Protein AF-A0A2M7CMQ2-F1 (afdb_monomer_lite)

Foldseek 3Di:
DDVVVVDDPDAAAAEPPDDPVVVVVCCVVVVDPDHHYAYPVRHD

Secondary st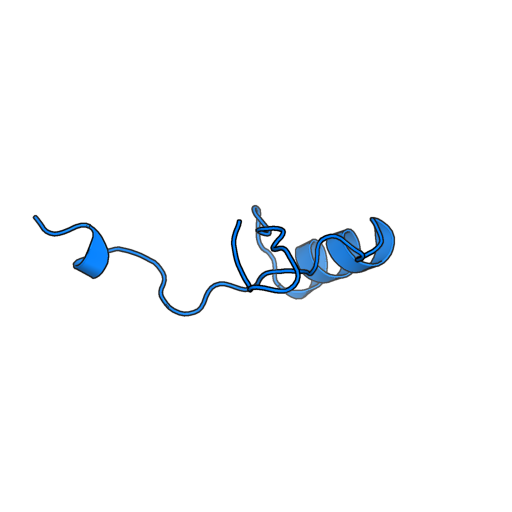ructure (DSSP, 8-state):
--GGGTS-SS---EETT--HHHHHHHHHHHT-S---EE-TTS--

Sequence (44 aa):
MNISSCMKHNVISIPATASIREAAAIFVKKHIGLLPVVDDDEKL

Radius of gyration: 12.27 Å; chains: 1; bounding box: 17×23×37 Å

pLDDT: mean 95.88, std 3.14, range [80.69, 98.44]

Structure (mmCIF, N/CA/C/O backbone):
data_AF-A0A2M7CMQ2-F1
#
_entry.id   AF-A0A2M7CMQ2-F1
#
loop_
_atom_site.group_PDB
_atom_site.id
_atom_site.type_symbol
_atom_site.label_atom_id
_atom_site.label_alt_id
_atom_site.label_comp_id
_atom_site.label_asym_id
_atom_site.label_entity_id
_atom_site.label_seq_id
_atom_site.pdbx_PDB_ins_code
_atom_site.Cartn_x
_atom_site.Cartn_y
_atom_site.Cartn_z
_atom_site.occupancy
_atom_site.B_iso_or_equiv
_atom_site.auth_seq_id
_atom_site.auth_comp_id
_atom_site.auth_asym_id
_atom_site.auth_atom_id
_atom_site.pdbx_PDB_model_num
ATOM 1 N N . MET A 1 1 ? -0.425 -5.399 28.101 1.00 80.69 1 MET A N 1
ATOM 2 C CA . MET A 1 1 ? -1.215 -4.796 27.005 1.00 80.69 1 MET A CA 1
ATOM 3 C C . MET A 1 1 ? -0.720 -5.400 25.701 1.00 80.69 1 MET A C 1
ATOM 5 O O . MET A 1 1 ? 0.486 -5.394 25.499 1.00 80.69 1 MET A O 1
ATOM 9 N N . ASN A 1 2 ? -1.591 -5.998 24.882 1.00 95.38 2 ASN A N 1
ATOM 10 C CA . ASN A 1 2 ? -1.192 -6.585 23.597 1.00 95.38 2 ASN A CA 1
ATOM 11 C C . ASN A 1 2 ? -1.472 -5.576 22.472 1.00 95.38 2 ASN A C 1
ATOM 13 O O . ASN A 1 2 ? -2.598 -5.095 22.372 1.00 95.38 2 ASN A O 1
ATOM 17 N N . ILE A 1 3 ? -0.482 -5.261 21.634 1.00 96.12 3 ILE A N 1
ATOM 18 C CA . ILE A 1 3 ? -0.639 -4.322 20.508 1.00 96.12 3 ILE A CA 1
ATOM 19 C C . ILE A 1 3 ? -1.732 -4.784 19.537 1.00 96.12 3 ILE A C 1
ATOM 21 O O . ILE A 1 3 ? -2.490 -3.964 19.023 1.00 96.12 3 ILE A O 1
ATOM 25 N N . SER A 1 4 ? -1.897 -6.098 19.358 1.00 95.50 4 SER A N 1
ATOM 26 C CA . SER A 1 4 ? -2.944 -6.641 18.490 1.00 95.50 4 SER A CA 1
ATOM 27 C C . SER A 1 4 ? -4.358 -6.265 18.938 1.00 95.50 4 SER A C 1
ATOM 29 O O . SER A 1 4 ? -5.263 -6.257 18.114 1.00 95.50 4 SER A O 1
ATOM 31 N N . SER A 1 5 ? -4.554 -5.918 20.217 1.00 96.19 5 SER A N 1
ATOM 32 C CA . SER A 1 5 ? -5.862 -5.515 20.750 1.00 96.19 5 SER A CA 1
ATOM 33 C C . SER A 1 5 ? -6.248 -4.067 20.435 1.00 96.19 5 SER A C 1
ATOM 35 O O . SER A 1 5 ? -7.418 -3.715 20.564 1.00 96.19 5 SER A O 1
ATOM 37 N N . CYS A 1 6 ? -5.293 -3.222 20.032 1.00 94.69 6 CYS A N 1
ATOM 38 C CA . CYS A 1 6 ? -5.531 -1.807 19.733 1.00 94.69 6 CYS A CA 1
ATOM 39 C C . CYS A 1 6 ? -5.181 -1.407 18.290 1.00 94.69 6 CYS A C 1
ATOM 41 O O . CYS A 1 6 ? -5.389 -0.252 17.915 1.00 94.69 6 CYS A O 1
ATOM 43 N N . MET A 1 7 ? -4.676 -2.334 17.470 1.00 95.31 7 MET A N 1
ATOM 44 C CA . MET A 1 7 ? -4.359 -2.071 16.066 1.00 95.31 7 MET A CA 1
ATOM 45 C C . MET A 1 7 ? -5.608 -2.026 15.178 1.00 95.31 7 MET A C 1
ATOM 47 O O . MET A 1 7 ? -6.637 -2.645 15.454 1.00 95.31 7 MET A O 1
ATOM 51 N N . LYS A 1 8 ? -5.512 -1.313 14.053 1.00 92.81 8 LYS A N 1
ATOM 52 C CA . LYS A 1 8 ? -6.543 -1.358 13.015 1.00 92.81 8 LYS A CA 1
ATOM 53 C C . LYS A 1 8 ? -6.343 -2.618 12.171 1.00 92.81 8 LYS A C 1
ATOM 55 O O . LYS A 1 8 ? -5.298 -2.770 11.559 1.00 92.81 8 LYS A O 1
ATOM 60 N N . HIS A 1 9 ? -7.345 -3.495 12.119 1.00 93.69 9 HIS A N 1
ATOM 61 C CA . HIS A 1 9 ? -7.260 -4.748 11.352 1.00 93.69 9 HIS A CA 1
ATOM 62 C C . HIS A 1 9 ? -7.575 -4.577 9.860 1.00 93.69 9 HIS A C 1
ATOM 64 O O . HIS A 1 9 ? -6.954 -5.212 9.019 1.00 93.69 9 HIS A O 1
ATOM 70 N N . ASN A 1 10 ? -8.513 -3.690 9.523 1.00 92.12 10 ASN A N 1
ATOM 71 C CA . ASN A 1 10 ? -8.923 -3.446 8.139 1.00 92.12 10 ASN A CA 1
ATOM 72 C C . ASN A 1 10 ? -8.163 -2.236 7.589 1.00 92.12 10 ASN A C 1
ATOM 74 O O . ASN A 1 10 ? -8.696 -1.122 7.563 1.00 92.12 10 ASN A O 1
ATOM 78 N N . VAL A 1 11 ? -6.897 -2.451 7.234 1.00 93.94 11 VAL A N 1
ATOM 79 C CA . VAL A 1 11 ? -6.019 -1.429 6.651 1.00 93.94 11 VAL A CA 1
ATOM 80 C C . VAL A 1 11 ? -6.15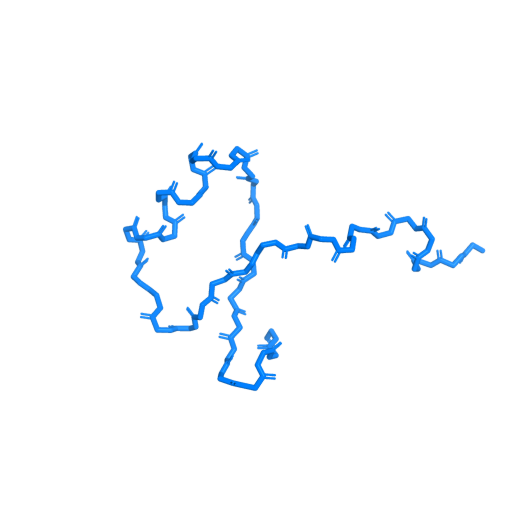7 -1.454 5.131 1.00 93.94 11 VAL A C 1
ATOM 82 O O . VAL A 1 11 ? -6.254 -2.516 4.528 1.00 93.94 11 VAL A O 1
ATOM 85 N N . ILE A 1 12 ? -6.197 -0.277 4.511 1.00 95.44 12 ILE A N 1
ATOM 86 C CA . ILE A 1 12 ? -6.206 -0.129 3.052 1.00 95.44 12 ILE A CA 1
ATOM 87 C C . ILE A 1 12 ? -4.759 0.092 2.619 1.00 95.44 12 ILE A C 1
ATOM 89 O O . ILE A 1 12 ? -4.131 1.004 3.149 1.00 95.44 12 ILE A O 1
ATOM 93 N N . SER A 1 13 ? -4.257 -0.702 1.675 1.00 97.12 13 SER A N 1
ATOM 94 C CA . SER A 1 13 ? -2.931 -0.567 1.055 1.00 97.12 13 SER A CA 1
ATOM 95 C C . SER A 1 13 ? -3.041 -0.387 -0.464 1.00 97.12 13 SER A C 1
ATOM 97 O O . SER A 1 13 ? -4.126 -0.511 -1.041 1.00 97.12 13 SER A O 1
ATOM 99 N N . ILE A 1 14 ? -1.920 -0.059 -1.109 1.00 97.94 14 ILE A N 1
ATOM 100 C CA . ILE A 1 14 ? -1.763 -0.037 -2.572 1.00 97.94 14 ILE A CA 1
ATOM 101 C C . ILE A 1 14 ? -0.550 -0.872 -2.996 1.00 97.94 14 ILE A C 1
ATOM 103 O O . ILE A 1 14 ? 0.397 -0.978 -2.218 1.00 97.94 14 ILE A O 1
ATOM 107 N N . PRO A 1 15 ? -0.535 -1.430 -4.218 1.00 97.88 15 PRO A N 1
ATOM 108 C CA . PRO A 1 15 ? 0.651 -2.105 -4.733 1.00 97.88 15 PRO A CA 1
ATOM 109 C C . PRO A 1 15 ? 1.780 -1.104 -5.019 1.00 97.88 15 PRO A C 1
ATOM 111 O O . PRO A 1 15 ? 1.522 0.055 -5.355 1.00 97.88 15 PRO A O 1
ATOM 114 N N . ALA A 1 16 ? 3.031 -1.566 -4.975 1.00 97.31 16 ALA A N 1
ATOM 115 C CA . ALA A 1 16 ? 4.225 -0.779 -5.313 1.00 97.31 16 ALA A CA 1
ATOM 116 C C . ALA A 1 16 ? 4.228 -0.219 -6.747 1.00 97.31 16 ALA A C 1
ATOM 118 O O . ALA A 1 16 ? 4.946 0.732 -7.052 1.00 97.31 16 ALA A O 1
ATOM 119 N N . THR A 1 17 ? 3.401 -0.784 -7.623 1.00 97.69 17 THR A N 1
ATOM 120 C CA . THR A 1 17 ? 3.211 -0.353 -9.012 1.00 97.69 17 THR A CA 1
ATOM 121 C C . THR A 1 17 ? 2.171 0.759 -9.176 1.00 97.69 17 THR A C 1
ATOM 123 O O . THR A 1 17 ? 2.053 1.316 -10.269 1.00 97.69 17 THR A O 1
ATOM 126 N N . ALA A 1 18 ? 1.418 1.105 -8.124 1.00 97.88 18 ALA A N 1
ATOM 127 C CA . ALA A 1 18 ? 0.395 2.143 -8.186 1.00 97.88 18 ALA A CA 1
ATOM 128 C C . ALA A 1 18 ? 1.004 3.524 -8.462 1.00 97.88 18 ALA A C 1
ATOM 130 O O . ALA A 1 18 ? 2.025 3.924 -7.900 1.00 97.88 18 ALA A O 1
ATOM 131 N N . SER A 1 19 ? 0.331 4.303 -9.304 1.00 98.44 19 SER A N 1
ATOM 132 C CA . SER A 1 19 ? 0.743 5.669 -9.594 1.00 98.44 19 SER A CA 1
ATOM 133 C C . SER A 1 19 ? 0.431 6.615 -8.430 1.00 98.44 19 SER A C 1
ATOM 135 O O . SER A 1 19 ? -0.522 6.441 -7.666 1.00 98.44 19 SER A O 1
ATOM 137 N N . ILE A 1 20 ? 1.174 7.722 -8.364 1.00 97.69 20 ILE A N 1
ATOM 138 C CA . ILE A 1 20 ? 0.929 8.800 -7.393 1.00 97.69 20 ILE A CA 1
ATOM 139 C C . ILE A 1 20 ? -0.509 9.338 -7.504 1.00 97.69 20 ILE A C 1
ATOM 141 O O . ILE A 1 20 ? -1.126 9.685 -6.498 1.00 97.69 20 ILE A O 1
ATOM 145 N N . ARG A 1 21 ? -1.071 9.388 -8.720 1.00 98.38 21 ARG A N 1
ATOM 146 C CA . ARG A 1 21 ? -2.446 9.853 -8.954 1.00 98.38 21 ARG A CA 1
ATOM 147 C C . ARG A 1 21 ? -3.473 8.938 -8.286 1.00 98.38 21 ARG A C 1
ATOM 149 O O . ARG A 1 21 ? -4.419 9.439 -7.681 1.00 98.38 21 ARG A O 1
ATOM 156 N N . GLU A 1 22 ? -3.297 7.625 -8.398 1.00 98.12 22 GLU A N 1
ATOM 157 C CA . GLU A 1 22 ? -4.184 6.641 -7.770 1.00 98.12 22 GLU A CA 1
ATOM 158 C C . GLU A 1 22 ? -4.075 6.706 -6.246 1.00 98.12 22 GLU A C 1
ATOM 160 O O . GLU A 1 22 ? -5.099 6.783 -5.565 1.00 98.12 22 GLU A O 1
ATOM 165 N N . ALA A 1 23 ? -2.850 6.792 -5.716 1.00 98.06 23 ALA A N 1
ATOM 166 C CA . ALA A 1 23 ? -2.612 6.973 -4.286 1.00 98.06 23 ALA A CA 1
ATOM 167 C C . ALA A 1 23 ? -3.310 8.239 -3.749 1.00 98.06 23 ALA A C 1
ATOM 169 O O . ALA A 1 23 ? -4.063 8.176 -2.775 1.00 98.06 23 ALA A O 1
ATOM 170 N N . ALA A 1 24 ? -3.140 9.381 -4.425 1.00 98.06 24 ALA A N 1
ATOM 171 C CA . ALA A 1 24 ? -3.782 10.647 -4.064 1.00 98.06 24 ALA A CA 1
ATOM 172 C C . ALA A 1 24 ? -5.317 10.554 -4.074 1.00 98.06 24 ALA A C 1
ATOM 174 O O . ALA A 1 24 ? -5.979 11.044 -3.156 1.00 98.06 24 ALA A O 1
ATOM 175 N N . ALA A 1 25 ? -5.894 9.886 -5.077 1.00 98.25 25 ALA A N 1
ATOM 176 C CA . ALA A 1 25 ? -7.335 9.667 -5.141 1.00 98.25 25 ALA A CA 1
ATOM 177 C C . ALA A 1 25 ? -7.844 8.844 -3.942 1.00 98.25 25 ALA A C 1
ATOM 179 O O . ALA A 1 25 ? -8.918 9.136 -3.409 1.00 98.25 25 ALA A O 1
ATOM 180 N N . ILE A 1 26 ? -7.071 7.853 -3.483 1.00 97.88 26 ILE A N 1
ATOM 181 C CA . ILE A 1 26 ? -7.409 7.039 -2.308 1.00 97.88 26 ILE A CA 1
ATOM 182 C C . ILE A 1 26 ? -7.334 7.867 -1.023 1.00 97.88 26 ILE A C 1
ATOM 184 O O . ILE A 1 26 ? -8.284 7.810 -0.238 1.00 97.88 26 ILE A O 1
ATOM 188 N N . PHE A 1 27 ? -6.280 8.670 -0.830 1.00 97.69 27 PHE A N 1
ATOM 189 C CA . PHE A 1 27 ? -6.151 9.564 0.328 1.00 97.69 27 PHE A CA 1
ATOM 190 C C . PHE A 1 27 ? -7.391 10.450 0.503 1.00 97.69 27 PHE A C 1
ATOM 192 O O . PHE A 1 27 ? -7.990 10.470 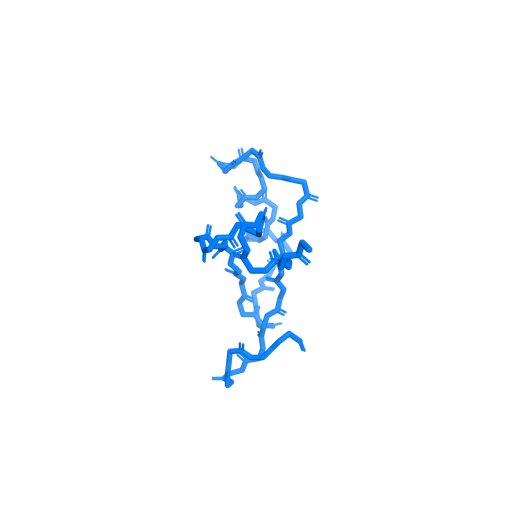1.580 1.00 97.69 27 PHE A O 1
ATOM 199 N N . VAL A 1 28 ? -7.835 11.110 -0.574 1.00 97.56 28 VAL A N 1
ATOM 200 C CA . VAL A 1 28 ? -9.018 11.987 -0.545 1.00 97.56 28 VAL A CA 1
ATOM 201 C C . VAL A 1 28 ? -10.305 11.187 -0.343 1.00 97.56 28 VAL A C 1
ATOM 203 O O . VAL A 1 28 ? -11.112 11.528 0.520 1.00 97.56 28 VAL A O 1
ATOM 206 N N . LYS A 1 29 ? -10.500 10.097 -1.099 1.00 97.88 29 LYS A N 1
ATOM 207 C CA . LYS A 1 29 ? -11.730 9.287 -1.054 1.00 97.88 29 LYS A CA 1
ATOM 208 C C . LYS A 1 29 ? -11.951 8.620 0.302 1.00 97.88 29 LYS A C 1
ATOM 210 O O . LYS A 1 29 ? -13.094 8.449 0.719 1.00 97.88 29 LYS A O 1
ATOM 215 N N . LYS A 1 30 ? -10.878 8.165 0.949 1.00 96.38 30 LYS A N 1
ATOM 216 C CA . LYS A 1 30 ? -10.936 7.429 2.219 1.00 96.38 30 LYS A CA 1
ATOM 217 C C . LYS A 1 30 ? -10.685 8.312 3.437 1.00 96.38 30 LYS A C 1
ATOM 219 O O . LYS A 1 30 ? -10.914 7.843 4.546 1.00 96.38 30 LYS A O 1
ATOM 224 N N . HIS A 1 31 ? -10.270 9.563 3.228 1.00 96.75 31 HIS A N 1
ATOM 225 C CA . HIS A 1 31 ? -9.964 10.529 4.280 1.00 96.75 31 HIS A CA 1
ATOM 226 C C . HIS A 1 31 ? -8.939 9.986 5.291 1.00 96.75 31 HIS A C 1
ATOM 228 O O . HIS A 1 31 ? -9.129 10.039 6.505 1.00 96.75 31 HIS A O 1
ATOM 234 N N . ILE A 1 32 ? -7.864 9.401 4.761 1.00 95.81 32 ILE A N 1
ATOM 235 C CA . ILE A 1 32 ? -6.778 8.791 5.537 1.00 95.81 32 ILE A CA 1
ATOM 236 C C . ILE A 1 32 ? -5.513 9.642 5.431 1.00 95.81 32 ILE A C 1
ATOM 238 O O . ILE A 1 32 ? -5.315 10.333 4.439 1.00 95.81 32 ILE A O 1
ATOM 242 N N . GLY A 1 33 ? -4.662 9.597 6.458 1.00 95.00 33 GLY A N 1
ATOM 243 C CA . GLY A 1 33 ? -3.369 10.299 6.474 1.00 95.00 33 GLY A CA 1
ATOM 244 C C . GLY A 1 33 ? -2.171 9.415 6.120 1.00 95.00 33 GLY A C 1
ATOM 245 O O . GLY A 1 33 ? -1.067 9.919 5.951 1.00 95.00 33 GLY A O 1
ATOM 246 N N . LEU A 1 34 ? -2.378 8.101 6.020 1.00 95.56 34 LEU A N 1
ATOM 247 C CA . LEU A 1 34 ? -1.348 7.108 5.724 1.00 95.56 34 LEU A CA 1
ATOM 248 C C . LEU A 1 34 ? -1.923 6.016 4.824 1.00 95.56 34 LEU A C 1
ATOM 250 O O . LEU A 1 34 ? -3.072 5.610 5.002 1.00 95.56 34 LEU A O 1
ATOM 254 N N .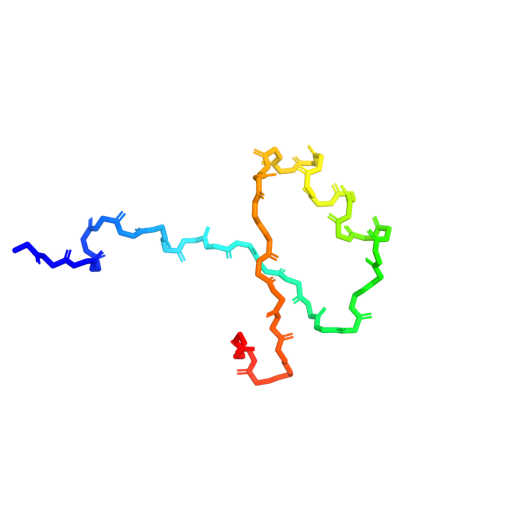 LEU A 1 35 ? -1.122 5.569 3.863 1.00 97.44 35 LEU A N 1
ATOM 255 C CA . LEU A 1 35 ? -1.481 4.544 2.891 1.00 97.44 35 LEU A CA 1
ATOM 256 C C . LEU A 1 35 ? -0.258 3.639 2.683 1.00 97.44 35 LEU A C 1
ATOM 258 O O . LEU A 1 35 ?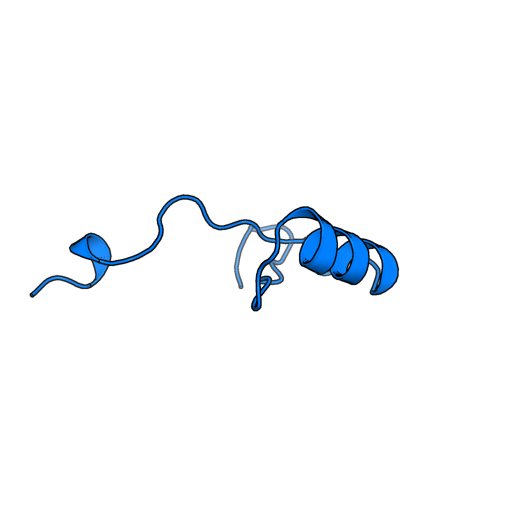 0.678 4.057 2.002 1.00 97.44 35 LEU A O 1
ATOM 262 N N . PRO A 1 36 ? -0.218 2.452 3.316 1.00 97.25 36 PRO A N 1
ATOM 263 C CA . PRO A 1 36 ? 0.848 1.482 3.114 1.00 97.25 36 PRO A CA 1
ATOM 264 C C . PRO A 1 36 ? 0.976 1.075 1.650 1.00 97.25 36 PRO A C 1
ATOM 266 O O . PRO A 1 36 ? -0.029 0.839 0.974 1.00 97.25 36 PRO A O 1
ATOM 269 N N . VAL A 1 37 ? 2.217 0.967 1.194 1.00 97.50 37 VAL A N 1
ATOM 270 C CA . VAL A 1 37 ? 2.567 0.402 -0.107 1.00 97.50 37 VAL A CA 1
ATOM 271 C C . VAL A 1 37 ? 3.071 -1.009 0.147 1.00 97.50 37 VAL A C 1
ATOM 273 O O . VAL A 1 37 ? 3.863 -1.187 1.066 1.00 97.50 37 VAL A O 1
ATOM 276 N N . VAL A 1 38 ? 2.586 -1.987 -0.613 1.00 97.94 38 VAL A N 1
ATOM 277 C CA . VAL A 1 38 ? 2.999 -3.389 -0.482 1.00 97.94 38 VAL A CA 1
ATOM 278 C C . VAL A 1 38 ? 3.532 -3.946 -1.801 1.00 97.94 38 VAL A C 1
ATOM 280 O O . VAL A 1 38 ? 3.153 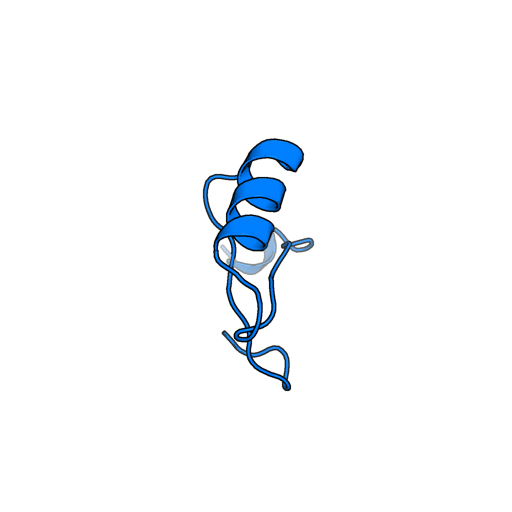-3.470 -2.876 1.00 97.94 38 VAL A O 1
ATOM 283 N N . ASP A 1 39 ? 4.421 -4.931 -1.718 1.00 97.44 39 ASP A N 1
ATOM 284 C CA . ASP A 1 39 ? 4.895 -5.716 -2.858 1.00 97.44 39 ASP A CA 1
ATOM 285 C C . ASP A 1 39 ? 3.860 -6.765 -3.317 1.00 97.44 39 ASP A C 1
ATOM 287 O O . ASP A 1 39 ? 2.740 -6.842 -2.802 1.00 97.44 39 ASP A O 1
ATOM 291 N N . ASP A 1 40 ? 4.235 -7.567 -4.316 1.00 96.06 40 ASP A N 1
ATOM 292 C CA . ASP A 1 40 ? 3.372 -8.607 -4.889 1.00 96.06 40 ASP A CA 1
ATOM 293 C C . ASP A 1 40 ? 3.085 -9.768 -3.910 1.00 96.06 40 ASP A C 1
ATOM 295 O O . ASP A 1 40 ? 2.118 -10.502 -4.106 1.00 96.06 40 ASP A O 1
ATOM 299 N N . ASP A 1 41 ? 3.884 -9.913 -2.843 1.00 96.69 41 ASP A N 1
ATOM 300 C CA . ASP A 1 41 ? 3.669 -10.861 -1.741 1.00 96.69 41 ASP A CA 1
ATOM 301 C C . ASP A 1 41 ? 2.831 -10.242 -0.593 1.00 96.69 41 ASP A C 1
ATOM 303 O O . ASP A 1 41 ? 2.738 -10.826 0.492 1.00 96.69 41 ASP A O 1
ATOM 307 N N . GLU A 1 42 ? 2.253 -9.052 -0.798 1.00 91.06 42 GLU A N 1
ATOM 308 C CA . GLU A 1 42 ? 1.521 -8.259 0.202 1.00 91.06 42 GLU A CA 1
ATOM 309 C C . GLU A 1 42 ? 2.367 -7.825 1.418 1.00 91.06 42 GLU A C 1
ATOM 311 O O . GLU A 1 42 ? 1.838 -7.565 2.506 1.00 91.06 42 GLU A O 1
ATOM 316 N N . LYS A 1 43 ? 3.689 -7.704 1.254 1.00 93.62 43 LYS A N 1
ATOM 317 C CA . LYS A 1 43 ? 4.602 -7.225 2.304 1.00 93.62 43 LYS A CA 1
ATOM 318 C C . LYS A 1 43 ? 4.863 -5.730 2.153 1.00 93.62 43 LYS A C 1
ATOM 320 O O . LYS A 1 43 ? 5.002 -5.241 1.037 1.00 93.62 43 LYS A O 1
ATOM 325 N N . LEU A 1 44 ? 4.916 -5.015 3.283 1.00 88.44 44 LEU A N 1
ATOM 326 C CA . LEU A 1 44 ? 5.310 -3.598 3.334 1.00 88.44 44 LEU A CA 1
ATOM 327 C C . LEU A 1 44 ? 6.788 -3.393 2.982 1.00 88.44 44 LEU A C 1
ATOM 329 O O . LEU A 1 44 ? 7.613 -4.184 3.494 1.00 88.44 44 LEU A O 1
#